Protein AF-A0A6B9VKB1-F1 (afdb_monomer_lite)

Structure (mmCIF, N/CA/C/O backbone):
data_AF-A0A6B9VKB1-F1
#
_entry.id   AF-A0A6B9VKB1-F1
#
loop_
_atom_site.group_PDB
_atom_site.id
_atom_site.type_symbol
_atom_site.label_atom_id
_atom_site.label_alt_id
_atom_site.label_comp_id
_atom_site.label_asym_id
_atom_site.label_entity_id
_atom_site.label_seq_id
_atom_site.pdbx_PDB_ins_code
_atom_site.Cartn_x
_atom_site.Cartn_y
_atom_site.Cartn_z
_atom_site.occupancy
_atom_site.B_iso_or_equiv
_atom_site.auth_seq_id
_atom_site.auth_comp_id
_atom_site.auth_asym_id
_atom_site.auth_ato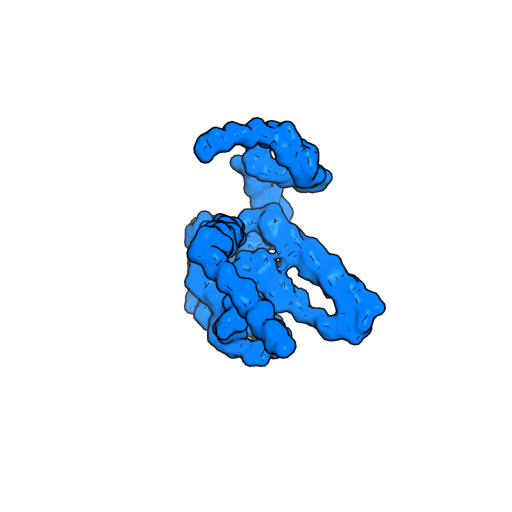m_id
_atom_site.pdbx_PDB_model_num
ATOM 1 N N . MET A 1 1 ? 44.286 -20.701 22.914 1.00 37.31 1 MET A N 1
ATOM 2 C CA . MET A 1 1 ? 43.302 -19.657 22.549 1.00 37.31 1 MET A CA 1
ATOM 3 C C . MET A 1 1 ? 41.983 -20.343 22.240 1.00 37.31 1 MET A C 1
ATOM 5 O O . MET A 1 1 ? 41.918 -21.113 21.293 1.00 37.31 1 MET A O 1
ATOM 9 N N . GLY A 1 2 ? 40.997 -20.187 23.127 1.00 35.66 2 GLY A N 1
ATOM 10 C CA . GLY A 1 2 ? 39.732 -20.921 23.087 1.00 35.66 2 GLY A CA 1
ATOM 11 C C . GLY A 1 2 ? 38.798 -20.420 21.988 1.00 35.66 2 GLY A C 1
ATOM 12 O O . GLY A 1 2 ? 38.496 -19.233 21.917 1.00 35.66 2 GLY A O 1
ATOM 13 N N . SER A 1 3 ? 38.328 -21.345 21.152 1.00 41.28 3 SER A N 1
ATOM 14 C CA . SER A 1 3 ? 37.222 -21.122 20.223 1.00 41.28 3 SER A CA 1
ATOM 15 C C . SER A 1 3 ? 35.919 -21.132 21.028 1.00 41.28 3 SER A C 1
ATOM 17 O O . SER A 1 3 ? 35.462 -22.182 21.483 1.00 41.28 3 SER A O 1
ATOM 19 N N . LEU A 1 4 ? 35.335 -19.953 21.230 1.00 45.31 4 LEU A N 1
ATOM 20 C CA . LEU A 1 4 ? 34.053 -19.768 21.904 1.00 45.31 4 LEU A CA 1
ATOM 21 C C . LEU A 1 4 ? 32.915 -19.892 20.877 1.00 45.31 4 LEU A C 1
ATOM 23 O O . LEU A 1 4 ? 32.192 -18.940 20.604 1.00 45.31 4 LEU A O 1
ATOM 27 N N . VAL A 1 5 ? 32.763 -21.073 20.273 1.00 50.62 5 VAL A N 1
ATOM 28 C CA . VAL A 1 5 ? 31.554 -21.403 19.505 1.00 50.62 5 VAL A CA 1
ATOM 29 C C . VAL A 1 5 ? 30.470 -21.720 20.530 1.00 50.62 5 VAL A C 1
ATOM 31 O O . VAL A 1 5 ? 30.390 -22.835 21.046 1.00 50.62 5 VAL A O 1
ATOM 34 N N . ARG A 1 6 ? 29.662 -20.714 20.891 1.00 55.81 6 ARG A N 1
ATOM 35 C CA . ARG A 1 6 ? 28.447 -20.929 21.687 1.00 55.81 6 ARG A CA 1
ATOM 36 C C . ARG A 1 6 ? 27.565 -21.914 20.927 1.00 55.81 6 ARG A C 1
ATOM 38 O O . ARG A 1 6 ? 27.014 -21.588 19.880 1.00 55.81 6 ARG A O 1
ATOM 45 N N . ARG A 1 7 ? 27.458 -23.129 21.461 1.00 58.66 7 ARG A N 1
ATOM 46 C CA . ARG A 1 7 ? 26.519 -24.154 21.014 1.00 58.66 7 ARG A CA 1
ATOM 47 C C . ARG A 1 7 ? 25.116 -23.604 21.267 1.00 58.66 7 ARG A C 1
ATOM 49 O O . ARG A 1 7 ? 24.657 -23.590 22.403 1.00 58.66 7 ARG A O 1
ATOM 56 N N . MET A 1 8 ? 24.500 -23.045 20.231 1.00 56.25 8 MET A N 1
ATOM 57 C CA . MET A 1 8 ? 23.145 -22.511 20.309 1.00 56.25 8 MET A CA 1
ATOM 58 C C . MET A 1 8 ? 22.206 -23.689 20.574 1.00 56.25 8 MET A C 1
ATOM 60 O O . MET A 1 8 ? 22.165 -24.636 19.787 1.00 56.25 8 MET A O 1
ATOM 64 N N . ASP A 1 9 ? 21.541 -23.677 21.727 1.00 71.06 9 ASP A N 1
ATOM 65 C CA . ASP A 1 9 ? 20.661 -24.763 22.145 1.00 71.06 9 ASP A CA 1
ATOM 66 C C . ASP A 1 9 ? 19.499 -24.894 21.144 1.00 71.06 9 ASP A C 1
ATOM 68 O O . ASP A 1 9 ? 19.001 -23.897 20.609 1.00 71.06 9 ASP A O 1
ATOM 72 N N . ARG A 1 10 ? 19.048 -26.127 20.891 1.00 67.75 10 ARG A N 1
ATOM 73 C CA . ARG A 1 10 ? 17.865 -26.419 20.067 1.00 67.75 10 ARG A CA 1
ATOM 74 C C . ARG A 1 10 ? 16.644 -25.636 20.555 1.00 67.75 10 ARG A C 1
ATOM 76 O O . ARG A 1 10 ? 15.822 -25.236 19.737 1.00 67.75 10 ARG A O 1
ATOM 83 N N . PHE A 1 11 ? 16.574 -25.350 21.855 1.00 66.25 11 PHE A N 1
ATOM 84 C CA . PHE A 1 11 ? 15.538 -24.513 22.458 1.00 66.25 11 PHE A CA 1
ATOM 85 C C . PHE A 1 11 ? 15.625 -23.039 22.021 1.00 66.25 11 PHE A C 1
ATOM 87 O O . PHE A 1 11 ? 14.614 -22.419 21.704 1.00 66.25 11 PHE A O 1
ATOM 94 N N . THR A 1 12 ? 16.835 -22.482 21.917 1.00 67.69 12 THR A N 1
ATOM 95 C CA . THR A 1 12 ? 17.066 -21.113 21.421 1.00 67.69 12 THR A CA 1
ATOM 96 C C . THR A 1 12 ? 16.736 -20.989 19.935 1.00 67.69 12 THR A C 1
ATOM 98 O O . THR A 1 12 ? 16.157 -19.991 19.515 1.00 67.69 12 THR A O 1
ATOM 101 N N . ILE A 1 13 ? 17.050 -22.016 19.138 1.00 71.81 13 ILE A N 1
ATOM 102 C CA . ILE A 1 13 ? 16.667 -22.072 17.718 1.00 71.81 13 ILE A CA 1
ATOM 103 C C . ILE A 1 13 ? 15.139 -22.130 17.583 1.00 71.81 13 ILE A C 1
ATOM 105 O O . ILE A 1 13 ? 14.572 -21.418 16.760 1.00 71.81 13 ILE A O 1
ATOM 109 N N . PHE A 1 14 ? 14.463 -22.925 18.415 1.00 69.19 14 PHE A N 1
ATOM 110 C CA . PHE A 1 14 ? 13.004 -23.038 18.405 1.00 69.19 14 PHE A CA 1
ATOM 111 C C . PHE A 1 14 ? 12.306 -21.723 18.794 1.00 69.19 14 PHE A C 1
ATOM 113 O O . PHE A 1 14 ? 11.372 -21.306 18.116 1.00 69.19 14 PHE A O 1
ATOM 120 N N . LEU A 1 15 ? 12.808 -21.012 19.810 1.00 67.75 15 LEU A N 1
ATOM 121 C CA . LEU A 1 15 ? 12.297 -19.691 20.205 1.00 67.75 15 LEU A CA 1
ATOM 122 C C . LEU A 1 15 ? 12.528 -18.617 19.129 1.00 67.75 15 LEU A C 1
ATOM 124 O O . LEU A 1 15 ? 11.649 -17.790 18.896 1.00 67.75 15 LEU A O 1
ATOM 128 N N . LEU A 1 16 ?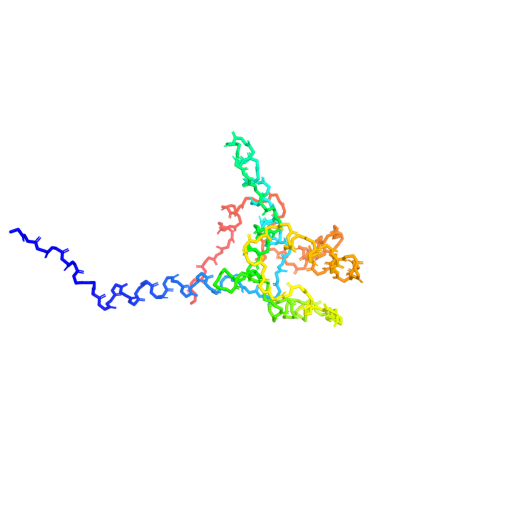 13.668 -18.649 18.429 1.00 62.78 16 LEU A N 1
ATOM 129 C CA . LEU A 1 16 ? 13.922 -17.770 17.280 1.00 62.78 16 LEU A CA 1
ATOM 130 C C . LEU A 1 16 ? 12.958 -18.056 16.118 1.00 62.78 16 LEU A C 1
ATOM 132 O O . LEU A 1 16 ? 12.474 -17.123 15.482 1.00 62.78 16 LEU A O 1
ATOM 136 N N . LEU A 1 17 ? 12.647 -19.328 15.853 1.00 57.12 17 LEU A N 1
ATOM 137 C CA . LEU A 1 17 ? 11.687 -19.713 14.815 1.00 57.12 17 LEU A CA 1
ATOM 138 C C . LEU A 1 17 ? 10.250 -19.303 15.171 1.00 57.12 17 LEU A C 1
ATOM 140 O O . LEU A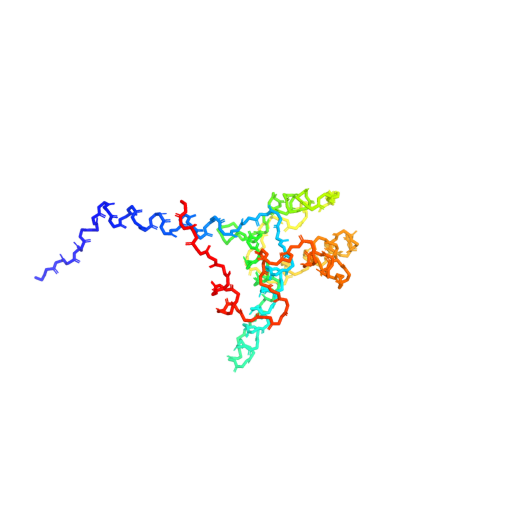 1 17 ? 9.533 -18.815 14.298 1.00 57.12 17 LEU A O 1
ATOM 144 N N . LEU A 1 18 ? 9.844 -19.431 16.439 1.00 56.31 18 LEU A N 1
ATOM 145 C CA . LEU A 1 18 ? 8.530 -18.978 16.906 1.00 56.31 18 LEU A CA 1
ATOM 146 C C . LEU A 1 18 ? 8.397 -17.451 16.838 1.00 56.31 18 LEU A C 1
ATOM 148 O O . LEU A 1 18 ? 7.432 -16.958 16.255 1.00 56.31 18 LEU A O 1
ATOM 152 N N . GLY A 1 19 ? 9.404 -16.703 17.301 1.00 53.31 19 GLY A N 1
ATOM 153 C CA . GLY A 1 19 ? 9.409 -15.239 17.212 1.00 53.31 19 GLY A CA 1
ATOM 154 C C . GLY A 1 19 ? 9.350 -14.714 15.771 1.00 53.31 19 GLY A C 1
ATOM 155 O O . GLY A 1 19 ? 8.686 -13.718 15.503 1.00 53.31 19 GLY A O 1
ATOM 156 N N . LEU A 1 20 ? 9.975 -15.404 14.808 1.00 48.78 20 LEU A N 1
ATOM 157 C CA . LEU A 1 20 ? 9.891 -15.046 13.384 1.00 48.78 20 LEU A CA 1
ATOM 158 C C . LEU A 1 20 ? 8.546 -15.430 12.738 1.00 48.78 20 LEU A C 1
ATOM 160 O O . LEU A 1 20 ? 8.118 -14.775 11.784 1.00 48.78 20 LEU A O 1
ATOM 164 N N . SER A 1 21 ? 7.861 -16.458 13.248 1.00 43.44 21 SER A N 1
ATOM 165 C CA . SER A 1 21 ? 6.560 -16.897 12.721 1.00 43.44 21 SER A CA 1
ATOM 166 C C . SER A 1 21 ? 5.415 -15.920 13.031 1.00 43.44 21 SER A C 1
ATOM 168 O O . SER A 1 21 ? 4.497 -15.755 12.221 1.00 43.44 21 SER A O 1
ATOM 170 N N . GLU A 1 22 ? 5.499 -15.187 14.144 1.00 42.75 22 GLU A N 1
ATOM 171 C CA . GLU A 1 22 ? 4.508 -14.171 14.518 1.00 42.75 22 GLU A CA 1
ATOM 172 C C . GLU A 1 22 ? 4.614 -12.902 13.656 1.00 42.75 22 GLU A C 1
ATOM 174 O O . GLU A 1 22 ? 3.591 -12.366 13.221 1.00 42.75 22 GLU A O 1
ATOM 179 N N . PHE A 1 23 ? 5.827 -12.469 13.284 1.00 41.97 23 PHE A N 1
ATOM 180 C CA . PHE A 1 23 ? 6.001 -11.349 12.347 1.00 41.97 23 PHE A CA 1
ATOM 181 C C . PHE A 1 23 ? 5.420 -11.658 10.962 1.00 41.97 23 PHE A C 1
ATOM 183 O O . PHE A 1 23 ? 4.740 -10.809 10.381 1.00 41.97 23 PHE A O 1
ATOM 190 N N . ALA A 1 24 ? 5.603 -12.881 10.452 1.00 43.88 24 ALA A N 1
ATOM 191 C CA . ALA A 1 24 ? 4.983 -13.317 9.198 1.00 43.88 24 ALA A CA 1
ATOM 192 C C . ALA A 1 24 ? 3.441 -13.350 9.277 1.00 43.88 24 ALA A C 1
ATOM 194 O O . ALA A 1 24 ? 2.762 -13.083 8.285 1.00 43.88 24 ALA A O 1
ATOM 195 N N . SER A 1 25 ? 2.885 -13.594 10.467 1.00 44.25 25 SER A N 1
ATOM 196 C CA . SER A 1 25 ? 1.438 -13.642 10.724 1.00 44.25 25 SER A CA 1
ATOM 197 C C . SER A 1 25 ? 0.767 -12.258 10.793 1.00 44.25 25 SER A C 1
ATOM 199 O O . SER A 1 25 ? -0.462 -12.169 10.734 1.00 44.25 25 SER A O 1
ATOM 201 N N . SER A 1 26 ? 1.552 -11.173 10.876 1.00 54.69 26 SER A N 1
ATOM 202 C CA . SER A 1 26 ? 1.068 -9.779 10.904 1.00 54.69 26 SER A CA 1
ATOM 203 C C . SER A 1 26 ? 0.727 -9.209 9.513 1.00 54.69 26 SER A C 1
ATOM 205 O O . SER A 1 26 ? -0.074 -8.276 9.372 1.00 54.69 26 SER A O 1
ATOM 207 N N . LEU A 1 27 ? 1.283 -9.802 8.451 1.00 67.25 27 LEU A N 1
ATOM 208 C CA . LEU A 1 27 ? 1.040 -9.415 7.060 1.00 67.25 27 LEU A CA 1
ATOM 209 C C . LEU A 1 27 ? -0.135 -10.208 6.477 1.00 67.25 27 LEU A C 1
ATOM 211 O O . LEU A 1 27 ? 0.014 -11.008 5.555 1.00 67.25 27 LEU A O 1
ATOM 215 N N . LYS A 1 28 ? -1.330 -9.985 7.035 1.00 84.31 28 LYS A N 1
ATOM 216 C CA . LYS A 1 28 ? -2.582 -10.495 6.460 1.00 84.31 28 LYS A CA 1
ATOM 217 C C . LYS A 1 28 ? -3.037 -9.600 5.307 1.00 84.31 28 LYS A C 1
ATOM 219 O O . LYS A 1 28 ? -2.862 -8.380 5.363 1.00 84.31 28 LYS A O 1
ATOM 224 N N . PHE A 1 29 ? -3.621 -10.226 4.286 1.00 90.19 29 PHE A N 1
ATOM 225 C CA . PHE A 1 29 ? -4.299 -9.557 3.177 1.00 90.19 29 PHE A CA 1
ATOM 226 C C . PHE A 1 29 ? -5.812 -9.816 3.273 1.00 90.19 29 PHE A C 1
ATOM 228 O O . PHE A 1 29 ? -6.199 -10.935 3.619 1.00 90.19 29 PHE A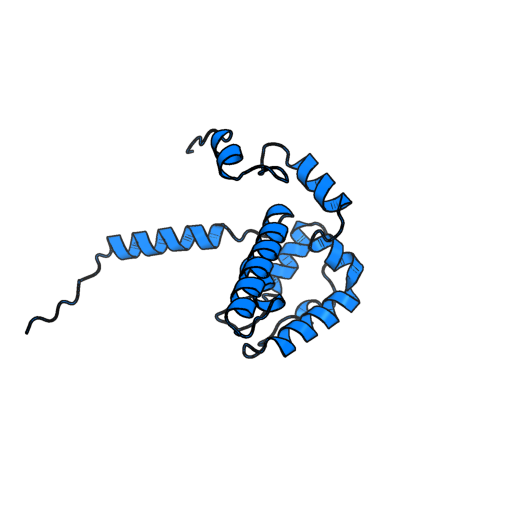 O 1
ATOM 235 N N . PRO A 1 30 ? -6.663 -8.824 2.961 1.00 94.56 30 PRO A N 1
ATOM 236 C CA . PRO A 1 30 ? -6.304 -7.503 2.448 1.00 94.56 30 PRO A CA 1
ATOM 237 C C . PRO A 1 30 ? -5.696 -6.584 3.520 1.00 94.56 30 PRO A C 1
ATOM 239 O O . PRO A 1 30 ? -5.938 -6.758 4.712 1.00 94.56 30 PRO A O 1
ATOM 242 N N . ARG A 1 31 ? -4.896 -5.607 3.083 1.00 94.50 31 ARG A N 1
ATOM 243 C CA . ARG A 1 31 ? -4.430 -4.511 3.940 1.00 94.50 31 ARG A CA 1
ATOM 244 C C . ARG A 1 31 ? -5.585 -3.557 4.204 1.00 94.50 31 ARG A C 1
ATOM 246 O O . ARG A 1 31 ? -6.316 -3.193 3.283 1.00 94.50 31 ARG A O 1
ATOM 253 N N . ASN A 1 32 ? -5.752 -3.165 5.454 1.00 93.50 32 ASN A N 1
ATOM 254 C CA . ASN A 1 32 ? -6.777 -2.207 5.839 1.00 93.50 32 ASN A CA 1
ATOM 255 C C . ASN A 1 32 ? -6.257 -0.750 5.748 1.00 93.50 32 ASN A C 1
ATOM 257 O O . ASN A 1 32 ? -5.054 -0.552 5.545 1.00 93.50 32 ASN A O 1
ATOM 261 N N . PRO A 1 33 ? -7.128 0.270 5.866 1.00 93.62 33 PRO A N 1
ATOM 262 C CA . PRO A 1 33 ? -6.729 1.676 5.807 1.00 93.62 33 PRO A CA 1
ATOM 263 C C . PRO A 1 33 ? -5.667 2.046 6.839 1.00 93.62 33 PRO A C 1
ATOM 265 O O . PRO A 1 33 ? -4.700 2.700 6.476 1.00 93.62 33 PRO A O 1
ATOM 268 N N . ASP A 1 34 ? -5.794 1.578 8.086 1.00 90.75 34 ASP A N 1
ATOM 269 C CA . ASP A 1 34 ? -4.831 1.864 9.160 1.00 90.75 34 ASP A CA 1
ATOM 270 C C . ASP A 1 34 ? -3.420 1.371 8.802 1.00 90.75 34 ASP A C 1
ATOM 272 O O . ASP A 1 34 ? -2.437 2.098 8.912 1.00 90.75 34 ASP A O 1
ATOM 276 N N . GLN A 1 35 ? -3.322 0.158 8.261 1.00 92.88 35 GLN A N 1
ATOM 277 C CA . GLN A 1 35 ? -2.067 -0.434 7.801 1.00 92.88 35 GLN A CA 1
ATOM 278 C C . GLN A 1 35 ? -1.481 0.284 6.583 1.00 92.88 35 GLN A C 1
ATOM 280 O O . GLN A 1 35 ? -0.258 0.372 6.449 1.00 92.88 35 GLN A O 1
ATOM 285 N N . ILE A 1 36 ? -2.336 0.750 5.670 1.00 94.88 36 ILE A N 1
ATOM 286 C CA . ILE A 1 36 ? -1.911 1.498 4.484 1.00 94.88 36 ILE A CA 1
ATOM 287 C C . ILE A 1 36 ? -1.399 2.880 4.871 1.00 94.88 36 ILE A C 1
ATOM 289 O O . ILE A 1 36 ? -0.347 3.302 4.387 1.00 94.88 36 ILE A O 1
ATOM 293 N N . GLU A 1 37 ? -2.105 3.543 5.774 1.00 92.56 37 GLU A N 1
ATOM 294 C CA . GLU A 1 37 ? -1.744 4.845 6.310 1.00 92.56 37 GLU A CA 1
ATOM 295 C C . GLU A 1 37 ? -0.460 4.766 7.138 1.00 92.56 37 GLU A C 1
ATOM 297 O O . GLU A 1 37 ? 0.446 5.579 6.957 1.00 92.56 37 GLU A O 1
ATOM 302 N N . TRP A 1 38 ? -0.312 3.729 7.967 1.00 92.50 38 TRP A N 1
ATOM 303 C CA . TRP A 1 38 ? 0.934 3.445 8.675 1.00 92.50 38 TRP A CA 1
ATOM 304 C C . TRP A 1 38 ? 2.113 3.311 7.705 1.00 92.50 38 TRP A C 1
ATOM 306 O O . TRP A 1 38 ? 3.098 4.031 7.846 1.00 92.50 38 TRP A O 1
ATOM 316 N N . ALA A 1 39 ? 1.997 2.467 6.673 1.00 96.06 39 ALA A N 1
ATOM 317 C CA . ALA A 1 39 ? 3.071 2.278 5.696 1.00 96.06 39 ALA A CA 1
ATOM 318 C C . ALA A 1 39 ? 3.419 3.586 4.963 1.00 96.06 39 ALA A C 1
ATOM 320 O O . ALA A 1 39 ? 4.593 3.891 4.754 1.00 96.06 39 ALA A O 1
ATOM 321 N N . ARG A 1 40 ? 2.407 4.384 4.598 1.00 95.69 40 ARG A N 1
ATOM 322 C CA . ARG A 1 40 ? 2.587 5.691 3.951 1.00 95.69 40 ARG A CA 1
ATOM 323 C C . ARG A 1 40 ? 3.351 6.659 4.859 1.00 95.69 40 ARG A C 1
ATOM 325 O O . ARG A 1 40 ? 4.356 7.224 4.430 1.00 95.69 40 ARG A O 1
ATOM 332 N N . ASN A 1 41 ? 2.913 6.805 6.108 1.00 94.81 41 ASN A N 1
ATOM 333 C CA . ASN A 1 41 ? 3.508 7.720 7.082 1.00 94.81 41 ASN A CA 1
ATOM 334 C C . ASN A 1 41 ? 4.930 7.312 7.468 1.00 94.81 41 ASN A C 1
ATOM 336 O O . ASN A 1 41 ? 5.820 8.162 7.512 1.00 94.81 41 ASN A O 1
ATOM 340 N N . THR A 1 42 ? 5.185 6.016 7.655 1.00 96.12 42 THR A N 1
ATOM 341 C CA . THR A 1 42 ? 6.541 5.505 7.883 1.00 96.12 42 THR A CA 1
ATOM 342 C C . THR A 1 42 ? 7.458 5.824 6.703 1.00 96.12 42 THR A C 1
ATOM 344 O O . THR A 1 42 ? 8.565 6.316 6.911 1.00 96.12 42 THR A O 1
ATOM 347 N N . CYS A 1 43 ? 7.003 5.643 5.460 1.00 97.44 43 CYS A N 1
ATOM 348 C CA . CYS A 1 43 ? 7.820 5.979 4.293 1.00 97.44 43 CYS A CA 1
ATOM 349 C C . CYS A 1 43 ? 8.060 7.479 4.115 1.00 97.44 43 CYS A C 1
ATOM 351 O O . CYS A 1 43 ? 9.123 7.857 3.626 1.00 97.44 43 CYS A O 1
ATOM 353 N N . HIS A 1 44 ? 7.118 8.341 4.503 1.00 97.44 44 HIS A N 1
ATOM 354 C CA . HIS A 1 44 ? 7.360 9.785 4.541 1.00 97.44 44 HIS A CA 1
ATOM 355 C C . HIS A 1 44 ? 8.426 10.143 5.577 1.00 97.44 44 HIS A C 1
ATOM 357 O O . HIS A 1 44 ? 9.385 10.830 5.245 1.00 97.44 44 HIS A O 1
ATOM 363 N N . TYR A 1 45 ? 8.324 9.594 6.787 1.00 96.75 45 TYR A N 1
ATOM 364 C CA . TYR A 1 45 ? 9.334 9.794 7.823 1.00 96.75 45 TYR A CA 1
ATOM 365 C C . TYR A 1 45 ? 10.733 9.336 7.376 1.00 96.75 45 TYR A C 1
ATOM 367 O O . TYR A 1 45 ? 11.719 10.054 7.551 1.00 96.75 45 TYR A O 1
ATOM 375 N N . GLU A 1 46 ? 10.840 8.155 6.763 1.00 96.94 46 GLU A N 1
ATOM 376 C CA . GLU A 1 46 ? 12.122 7.654 6.260 1.00 96.94 46 GLU A CA 1
ATOM 377 C C . GLU A 1 46 ? 12.672 8.473 5.096 1.00 96.94 46 GLU A C 1
ATOM 379 O O . GLU A 1 46 ? 13.888 8.658 5.004 1.00 96.94 46 GLU A O 1
ATOM 384 N N . LYS A 1 47 ? 11.793 8.990 4.230 1.00 97.25 47 LYS A N 1
ATOM 385 C CA . LYS A 1 47 ? 12.171 9.922 3.170 1.00 97.25 47 LYS A CA 1
ATOM 386 C C . LYS A 1 47 ? 12.811 11.173 3.765 1.00 97.25 47 LYS A C 1
ATOM 388 O O . LYS A 1 47 ? 13.925 11.511 3.375 1.00 97.25 47 LYS A O 1
ATOM 393 N N . ASP A 1 48 ? 12.152 11.809 4.729 1.00 97.12 48 ASP A N 1
ATOM 394 C CA . ASP A 1 48 ? 12.645 13.032 5.368 1.00 97.12 48 ASP A CA 1
ATOM 395 C C . ASP A 1 48 ? 13.992 12.783 6.066 1.00 97.12 48 ASP A C 1
ATOM 397 O O . ASP A 1 48 ? 14.922 13.592 5.988 1.00 97.12 48 ASP A O 1
ATOM 401 N N . LEU A 1 49 ? 14.143 11.617 6.708 1.00 96.69 49 LEU A N 1
ATOM 402 C CA . LEU A 1 49 ? 15.406 11.203 7.310 1.00 96.69 49 LEU A CA 1
ATOM 403 C C . LEU A 1 49 ? 16.500 10.984 6.255 1.00 96.69 49 LEU A C 1
ATOM 405 O O . LEU A 1 49 ? 17.648 11.373 6.476 1.00 96.69 49 LEU A O 1
ATOM 409 N N . ALA A 1 50 ? 16.182 10.362 5.122 1.00 95.69 50 ALA A N 1
ATOM 410 C CA . ALA A 1 50 ? 17.132 10.155 4.036 1.00 95.69 50 ALA A CA 1
ATOM 411 C C . ALA A 1 50 ? 17.570 11.487 3.409 1.00 95.69 50 ALA A C 1
ATOM 413 O O . ALA A 1 50 ? 18.771 11.706 3.255 1.00 95.69 50 ALA A O 1
ATOM 414 N N . GLU A 1 51 ? 16.629 12.397 3.146 1.00 96.31 51 GLU A N 1
ATOM 415 C CA . GLU A 1 51 ? 16.891 13.742 2.620 1.00 96.31 51 GLU A CA 1
ATOM 416 C C . GLU A 1 51 ? 17.785 14.546 3.566 1.00 96.31 51 GLU A C 1
ATOM 418 O O . GLU A 1 51 ? 18.818 15.066 3.144 1.00 96.31 51 GLU A O 1
ATOM 423 N N . LYS A 1 52 ? 17.482 14.548 4.871 1.00 96.62 52 LYS A N 1
ATOM 424 C CA . LYS A 1 52 ? 18.321 15.190 5.897 1.00 96.62 52 LYS A CA 1
ATOM 425 C C . LYS A 1 52 ? 19.761 14.666 5.905 1.00 96.62 52 LYS A C 1
ATOM 427 O O . LYS A 1 52 ? 20.683 15.395 6.263 1.00 96.62 52 LYS A O 1
ATOM 432 N N . ASN A 1 53 ? 19.955 13.404 5.530 1.00 96.44 53 ASN A N 1
ATOM 433 C CA . ASN A 1 53 ? 21.259 12.748 5.485 1.00 96.44 53 ASN A CA 1
ATOM 434 C C . ASN A 1 53 ? 21.875 12.699 4.073 1.00 96.44 53 ASN A C 1
ATOM 436 O O . ASN A 1 53 ? 22.867 11.994 3.888 1.00 96.44 53 ASN A O 1
ATOM 440 N N . ASN A 1 54 ? 21.310 13.406 3.083 1.00 96.25 54 ASN A N 1
ATOM 441 C CA . ASN A 1 54 ? 21.736 13.373 1.676 1.00 96.25 54 ASN A CA 1
ATOM 442 C C . ASN A 1 54 ? 21.838 11.948 1.095 1.00 96.25 54 ASN A C 1
ATOM 444 O O . ASN A 1 54 ? 22.753 11.630 0.332 1.00 96.25 54 ASN A O 1
ATOM 448 N N . LYS A 1 55 ? 20.911 11.063 1.476 1.00 94.62 55 LYS A N 1
ATOM 449 C CA . LYS A 1 55 ? 20.834 9.684 0.982 1.00 94.62 55 LYS A CA 1
ATOM 450 C C . LYS A 1 55 ? 19.722 9.544 -0.060 1.00 94.62 55 LYS A C 1
ATOM 452 O O . LYS A 1 55 ? 18.658 10.136 0.109 1.00 94.62 55 LYS A O 1
ATOM 457 N N . PRO A 1 56 ? 19.920 8.729 -1.112 1.00 91.75 56 PRO A N 1
ATOM 458 C CA . PRO A 1 56 ? 18.842 8.408 -2.038 1.00 91.75 56 PRO A CA 1
ATOM 459 C C . PRO A 1 56 ? 17.736 7.629 -1.314 1.00 91.75 56 PRO A C 1
ATOM 461 O O . PRO A 1 56 ? 18.020 6.760 -0.488 1.00 91.75 56 PRO A O 1
ATOM 464 N N . PHE A 1 57 ? 16.478 7.908 -1.660 1.00 92.38 57 PHE A N 1
ATOM 465 C CA . PHE A 1 57 ? 15.314 7.236 -1.088 1.00 92.38 57 PHE A CA 1
ATOM 466 C C . PHE A 1 57 ? 14.336 6.789 -2.172 1.00 92.38 57 PHE A C 1
ATOM 468 O O . PHE A 1 57 ? 14.122 7.488 -3.162 1.00 92.38 57 PHE A O 1
ATOM 475 N N . CYS A 1 58 ? 13.724 5.623 -1.968 1.00 93.00 58 CYS A N 1
ATOM 476 C CA . CYS A 1 58 ? 12.744 5.057 -2.882 1.00 93.00 58 CYS A CA 1
ATOM 477 C C . CYS A 1 58 ? 11.398 4.867 -2.186 1.00 93.00 58 CYS A C 1
ATOM 479 O O . CYS A 1 58 ? 11.171 3.847 -1.533 1.00 93.00 58 CYS A O 1
ATOM 481 N N . PHE A 1 59 ? 10.493 5.832 -2.363 1.00 94.50 59 PHE A N 1
ATOM 482 C CA . PHE A 1 59 ? 9.193 5.797 -1.696 1.00 94.50 59 PHE A CA 1
ATOM 483 C C . PHE A 1 59 ? 8.356 4.586 -2.111 1.00 94.50 59 PHE A C 1
ATOM 485 O O . PHE A 1 59 ? 7.849 3.885 -1.244 1.00 94.50 59 PHE A O 1
ATOM 492 N N . ASP A 1 60 ? 8.250 4.287 -3.411 1.00 93.25 60 ASP A N 1
ATOM 493 C CA . ASP A 1 60 ? 7.484 3.122 -3.868 1.00 93.25 60 ASP A CA 1
ATOM 494 C C . ASP A 1 60 ? 8.054 1.824 -3.281 1.00 93.25 60 ASP A C 1
ATOM 496 O O . ASP A 1 60 ? 7.304 1.012 -2.750 1.00 93.25 60 ASP A O 1
ATOM 500 N N . HIS A 1 61 ? 9.377 1.633 -3.309 1.00 93.19 61 HIS A N 1
ATOM 501 C CA . HIS A 1 61 ? 9.985 0.442 -2.713 1.00 93.19 61 HIS A CA 1
ATOM 502 C C . HIS A 1 61 ? 9.663 0.325 -1.220 1.00 93.19 61 HIS A C 1
ATOM 504 O O . HIS A 1 61 ? 9.222 -0.735 -0.788 1.00 93.19 61 HIS A O 1
ATOM 510 N N . CYS A 1 62 ? 9.827 1.410 -0.456 1.00 95.50 62 CYS A N 1
ATOM 511 C CA . CYS A 1 62 ? 9.462 1.458 0.958 1.00 95.50 62 CYS A CA 1
ATOM 512 C C . CYS A 1 62 ? 7.987 1.085 1.172 1.00 95.50 62 CYS A C 1
ATOM 514 O O . CYS A 1 62 ? 7.669 0.201 1.965 1.00 95.50 62 CYS A O 1
ATOM 516 N N . PHE A 1 63 ? 7.085 1.700 0.409 1.00 95.94 63 PHE A N 1
ATOM 517 C CA . PHE A 1 63 ? 5.649 1.522 0.572 1.00 95.94 63 PHE A CA 1
ATOM 518 C C . PHE A 1 63 ? 5.221 0.081 0.274 1.00 95.94 63 PHE A C 1
ATOM 520 O O . PHE A 1 63 ? 4.538 -0.553 1.076 1.00 95.94 63 PHE A O 1
ATOM 527 N N . TRP A 1 64 ? 5.674 -0.486 -0.847 1.00 94.62 64 TRP A N 1
ATOM 528 C CA . TRP A 1 64 ? 5.359 -1.870 -1.209 1.00 94.62 64 TRP A CA 1
ATOM 529 C C . TRP A 1 64 ? 6.015 -2.890 -0.271 1.00 94.62 64 TRP A C 1
ATOM 531 O O . TRP A 1 64 ? 5.435 -3.955 -0.041 1.00 94.62 64 TRP A O 1
ATOM 541 N N . LEU A 1 65 ? 7.184 -2.569 0.291 1.00 93.88 65 LEU A N 1
ATOM 542 C CA . LEU A 1 65 ? 7.840 -3.373 1.320 1.00 93.88 65 LEU A CA 1
ATOM 543 C C . LEU A 1 65 ? 7.034 -3.383 2.621 1.00 93.88 65 LEU A C 1
ATOM 545 O O . LEU A 1 65 ? 6.710 -4.461 3.112 1.00 93.88 65 LEU A O 1
ATOM 549 N N . TYR A 1 66 ? 6.646 -2.218 3.144 1.00 95.19 66 TYR A N 1
ATOM 550 C CA . TYR A 1 66 ? 5.904 -2.130 4.407 1.00 95.19 66 TYR A CA 1
ATOM 551 C C . TYR A 1 66 ? 4.467 -2.632 4.329 1.00 95.19 66 TYR A C 1
ATOM 553 O O . TYR A 1 66 ? 3.924 -3.118 5.320 1.00 95.19 66 TYR A O 1
ATOM 561 N N . LEU A 1 67 ? 3.867 -2.625 3.142 1.00 95.06 67 LEU A N 1
ATOM 562 C CA . LEU A 1 67 ? 2.606 -3.324 2.911 1.00 95.06 67 LEU A CA 1
ATOM 563 C C . LEU A 1 67 ? 2.757 -4.848 2.782 1.00 95.06 67 LEU A C 1
ATOM 565 O O . LEU A 1 67 ? 1.753 -5.557 2.731 1.00 95.06 67 LEU A O 1
ATOM 569 N N . GLY A 1 68 ? 3.988 -5.363 2.711 1.00 94.06 68 GLY A N 1
ATOM 570 C CA . GLY A 1 68 ? 4.284 -6.791 2.597 1.00 94.06 68 GLY A CA 1
ATOM 571 C C . GLY A 1 68 ? 4.086 -7.377 1.200 1.00 94.06 68 GLY A C 1
ATOM 572 O O . GLY A 1 68 ? 4.116 -8.600 1.041 1.00 94.06 68 GLY A O 1
ATOM 573 N N . PHE A 1 69 ? 3.866 -6.534 0.191 1.00 94.19 69 PHE A N 1
ATOM 574 C CA . PHE A 1 69 ? 3.699 -6.943 -1.202 1.00 94.19 69 PHE A CA 1
ATOM 575 C C . PHE A 1 69 ? 5.035 -7.117 -1.922 1.00 94.19 69 PHE A C 1
ATOM 577 O O . PHE A 1 69 ? 5.103 -7.894 -2.866 1.00 94.19 69 PHE A O 1
ATOM 584 N N . TYR A 1 70 ? 6.083 -6.393 -1.531 1.00 92.94 70 TYR A N 1
ATOM 585 C CA . TYR A 1 70 ? 7.414 -6.573 -2.101 1.00 92.94 70 TYR A CA 1
ATOM 586 C C . TYR A 1 70 ? 8.129 -7.749 -1.435 1.00 92.94 70 TYR A C 1
ATOM 588 O O . TYR A 1 70 ? 8.169 -7.831 -0.212 1.00 92.94 70 TYR A O 1
ATOM 596 N N . GLU A 1 71 ? 8.712 -8.639 -2.237 1.00 90.56 71 GLU A N 1
ATOM 597 C CA . GLU A 1 71 ? 9.485 -9.792 -1.777 1.00 90.56 71 GLU A CA 1
ATOM 598 C C . GLU A 1 71 ? 10.987 -9.502 -1.923 1.00 90.56 71 GLU A C 1
ATOM 600 O O . GLU A 1 71 ? 11.511 -9.583 -3.041 1.00 90.56 71 GLU A O 1
ATOM 605 N N . PRO A 1 72 ? 11.720 -9.196 -0.834 1.00 87.94 72 PRO A N 1
ATOM 606 C CA . PRO A 1 72 ? 13.133 -8.820 -0.921 1.00 87.94 72 PRO A CA 1
ATOM 607 C C . PRO A 1 72 ? 14.013 -9.920 -1.516 1.00 87.94 72 PRO A C 1
ATOM 609 O O . PRO A 1 72 ? 14.928 -9.626 -2.279 1.00 87.94 72 PRO A O 1
ATOM 612 N N . LEU A 1 73 ? 13.698 -11.188 -1.220 1.00 85.62 73 LEU A N 1
ATOM 613 C CA . LEU A 1 73 ? 14.436 -12.348 -1.733 1.00 85.62 73 LEU A CA 1
ATOM 614 C C . LEU A 1 73 ? 14.342 -12.475 -3.258 1.00 85.62 73 LEU A C 1
ATOM 616 O O . LEU A 1 73 ? 15.293 -12.908 -3.908 1.00 85.62 73 LEU A O 1
ATOM 620 N N . TYR A 1 74 ? 13.204 -12.089 -3.834 1.00 86.19 74 TYR A N 1
ATOM 621 C CA . TYR A 1 74 ? 12.972 -12.174 -5.273 1.00 86.19 74 TYR A CA 1
ATOM 622 C C . TYR A 1 74 ? 13.213 -10.842 -5.988 1.00 86.19 74 TYR A C 1
ATOM 624 O O . TYR A 1 74 ? 13.392 -10.837 -7.206 1.00 86.19 74 TYR A O 1
ATOM 632 N N . GLY A 1 75 ? 13.268 -9.728 -5.253 1.00 89.31 75 GLY A N 1
ATOM 633 C CA . GLY A 1 75 ? 13.420 -8.389 -5.814 1.00 89.31 75 GLY A CA 1
ATOM 634 C C . GLY A 1 75 ? 12.228 -8.004 -6.691 1.00 89.31 75 GLY A C 1
ATOM 635 O O . GLY A 1 75 ? 12.408 -7.532 -7.816 1.00 89.31 75 GLY A O 1
ATOM 636 N N . SER A 1 76 ? 11.009 -8.306 -6.239 1.00 91.56 76 SER A N 1
ATOM 637 C CA . SER A 1 76 ? 9.790 -8.141 -7.038 1.00 91.56 76 SER A CA 1
ATOM 638 C C . SER A 1 76 ? 8.545 -7.964 -6.177 1.00 91.56 76 SER A C 1
ATOM 640 O O . SER A 1 76 ? 8.481 -8.471 -5.061 1.00 91.56 76 SER A O 1
ATOM 642 N N . ILE A 1 77 ? 7.514 -7.325 -6.731 1.00 92.62 77 ILE A N 1
ATOM 643 C CA . ILE A 1 77 ? 6.171 -7.346 -6.142 1.00 92.62 77 ILE A CA 1
ATOM 644 C C . ILE A 1 77 ? 5.566 -8.748 -6.307 1.00 92.62 77 ILE A C 1
ATOM 646 O O . ILE A 1 77 ? 5.569 -9.315 -7.401 1.00 92.62 77 ILE A O 1
ATOM 650 N N . SER A 1 78 ? 5.023 -9.289 -5.220 1.00 93.56 78 SER A N 1
ATOM 651 C CA . SER A 1 78 ? 4.219 -10.505 -5.195 1.00 93.56 78 SER A CA 1
ATOM 652 C C . SER A 1 78 ? 2.848 -10.234 -5.802 1.00 93.56 78 SER A C 1
ATOM 654 O O . SER A 1 78 ? 1.961 -9.625 -5.193 1.00 93.56 78 SER A O 1
ATOM 656 N N . VAL A 1 79 ? 2.677 -10.710 -7.032 1.00 94.81 79 VAL A N 1
ATOM 657 C CA . VAL A 1 79 ? 1.408 -10.628 -7.756 1.00 94.81 79 VAL A CA 1
ATOM 658 C C . VAL A 1 79 ? 0.312 -11.404 -7.024 1.00 94.81 79 VAL A C 1
ATOM 660 O O . VAL A 1 79 ? -0.822 -10.938 -6.972 1.00 94.81 79 VAL A O 1
ATOM 663 N N . ASP A 1 80 ? 0.639 -12.537 -6.401 1.00 94.31 80 ASP A N 1
ATOM 664 C CA . ASP A 1 80 ? -0.337 -13.363 -5.683 1.00 94.31 80 ASP A CA 1
ATOM 665 C C . ASP A 1 80 ? -0.890 -12.658 -4.446 1.00 94.31 80 ASP A C 1
ATOM 667 O O . ASP A 1 80 ? -2.105 -12.642 -4.238 1.00 94.31 80 ASP A O 1
ATOM 671 N N . LYS A 1 81 ? -0.028 -11.992 -3.667 1.00 95.38 81 LYS A N 1
ATOM 672 C CA . LYS A 1 81 ? -0.471 -11.163 -2.538 1.00 95.38 81 LYS A CA 1
ATOM 673 C C . LYS A 1 81 ? -1.357 -10.017 -3.012 1.00 95.38 81 LYS A C 1
ATOM 675 O O . LYS A 1 81 ? -2.375 -9.734 -2.384 1.00 95.38 81 LYS A O 1
ATOM 680 N N . LEU A 1 82 ? -1.031 -9.391 -4.147 1.00 95.00 82 LEU A N 1
ATOM 681 C CA . LEU A 1 82 ? -1.882 -8.339 -4.694 1.00 95.00 82 LEU A CA 1
ATOM 682 C C . LEU A 1 82 ? -3.231 -8.886 -5.189 1.00 95.00 82 LEU A C 1
ATOM 684 O O . LEU A 1 82 ? -4.267 -8.301 -4.891 1.00 95.00 82 LEU A O 1
ATOM 688 N N . LYS A 1 83 ? -3.256 -10.036 -5.873 1.00 95.94 83 LYS A N 1
ATOM 689 C CA . LYS A 1 83 ? -4.501 -10.728 -6.254 1.00 95.94 83 LYS A CA 1
ATOM 690 C C . LYS A 1 83 ? -5.354 -11.040 -5.020 1.00 95.94 83 LYS A C 1
ATOM 692 O O . LYS A 1 83 ? -6.555 -10.770 -5.029 1.00 95.94 83 LYS A O 1
ATOM 697 N N . ALA A 1 84 ? -4.737 -11.548 -3.951 1.00 96.00 84 ALA A N 1
ATOM 698 C CA . ALA A 1 84 ? -5.403 -11.819 -2.679 1.00 96.00 84 ALA A CA 1
ATOM 699 C C . ALA A 1 84 ? -5.967 -10.544 -2.035 1.00 96.00 84 ALA A C 1
ATOM 701 O O . ALA A 1 84 ? -7.086 -10.565 -1.530 1.00 96.00 84 ALA A O 1
ATOM 702 N N . HIS A 1 85 ? -5.241 -9.427 -2.112 1.00 96.44 85 HIS A N 1
ATOM 703 C CA . HIS A 1 85 ? -5.697 -8.124 -1.626 1.00 96.44 85 HIS A CA 1
ATOM 704 C C . HIS A 1 85 ? -6.946 -7.629 -2.361 1.00 96.44 85 HIS A C 1
ATOM 706 O O . HIS A 1 85 ? -7.955 -7.340 -1.725 1.00 96.44 85 HIS A O 1
ATOM 712 N N . PHE A 1 86 ? -6.930 -7.615 -3.697 1.00 96.75 86 PHE A N 1
ATOM 713 C CA . PHE A 1 86 ? -8.108 -7.234 -4.488 1.00 96.75 86 PHE A CA 1
ATOM 714 C C . PHE A 1 86 ? -9.302 -8.153 -4.204 1.00 96.75 86 PHE A C 1
ATOM 716 O O . PHE A 1 86 ? -10.405 -7.669 -3.949 1.00 96.75 86 PHE A O 1
ATOM 723 N N . LYS A 1 87 ? -9.075 -9.473 -4.176 1.00 96.19 87 LYS A N 1
ATOM 724 C CA . LYS A 1 87 ? -10.119 -10.463 -3.883 1.00 96.19 87 LYS A CA 1
ATOM 725 C C . LYS A 1 87 ? -10.706 -10.286 -2.481 1.00 96.19 87 LYS A C 1
ATOM 727 O O . LYS A 1 87 ? -11.920 -10.349 -2.325 1.00 96.19 87 LYS A O 1
ATOM 732 N N . GLY A 1 88 ? -9.861 -10.051 -1.478 1.00 94.75 88 GLY A N 1
ATOM 733 C CA . GLY A 1 88 ? -10.274 -9.844 -0.089 1.00 94.75 88 GLY A CA 1
ATOM 734 C C . GLY A 1 88 ? -11.130 -8.592 0.112 1.00 94.75 88 GLY A C 1
ATOM 735 O O . GLY A 1 88 ? -11.976 -8.574 0.997 1.00 94.75 88 GLY A O 1
ATOM 736 N N . LEU A 1 89 ? -10.961 -7.580 -0.741 1.00 94.44 89 LEU A N 1
ATOM 737 C CA . LEU A 1 89 ? -11.796 -6.374 -0.773 1.00 94.44 89 LEU A CA 1
ATOM 738 C C . LEU A 1 89 ? -13.050 -6.520 -1.658 1.00 94.44 89 LEU A C 1
ATOM 740 O O . LEU A 1 89 ? -13.771 -5.544 -1.862 1.00 94.44 89 LEU A O 1
ATOM 744 N N . GLY A 1 90 ? -13.297 -7.701 -2.239 1.00 95.06 90 GLY A N 1
ATOM 745 C CA . GLY A 1 90 ? -14.402 -7.920 -3.178 1.00 95.06 90 GLY A CA 1
ATOM 746 C C . GLY A 1 90 ? -14.252 -7.154 -4.499 1.00 95.06 90 GLY A C 1
ATOM 747 O O . GLY A 1 90 ? -15.247 -6.862 -5.160 1.00 95.06 90 GLY A O 1
ATOM 748 N N . LEU A 1 91 ? -13.025 -6.792 -4.885 1.00 95.25 91 LEU A N 1
ATOM 749 C CA . LEU A 1 91 ? -12.734 -6.053 -6.112 1.00 95.25 91 LEU A CA 1
ATOM 750 C C . LEU A 1 91 ? -12.352 -6.997 -7.254 1.00 95.25 91 LEU A C 1
ATOM 752 O O . LEU A 1 91 ? -11.705 -8.027 -7.056 1.00 95.25 91 LEU A O 1
ATOM 756 N N . SER A 1 92 ? -12.697 -6.607 -8.483 1.00 95.50 92 SER A N 1
ATOM 757 C CA . SER A 1 92 ? -12.216 -7.287 -9.685 1.00 95.50 92 SER A CA 1
ATOM 758 C C . SER A 1 92 ? -10.697 -7.154 -9.798 1.00 95.50 92 SER A C 1
ATOM 760 O O . SER A 1 92 ? -10.163 -6.045 -9.719 1.00 95.50 92 SER A O 1
ATOM 762 N N . ILE A 1 93 ? -10.011 -8.269 -10.036 1.00 96.00 93 ILE A N 1
ATOM 763 C CA . ILE A 1 93 ? -8.565 -8.284 -10.268 1.00 96.00 93 ILE A CA 1
ATOM 764 C C . ILE A 1 93 ? -8.275 -7.643 -11.638 1.00 96.00 93 ILE A C 1
ATOM 766 O O . ILE A 1 93 ? -8.833 -8.097 -12.640 1.00 96.00 93 ILE A O 1
ATOM 770 N N . PRO A 1 94 ? -7.399 -6.626 -11.718 1.00 94.56 94 PRO A N 1
ATOM 771 C CA . PRO A 1 94 ? -6.958 -6.057 -12.989 1.00 94.56 94 PRO A CA 1
ATOM 772 C C . PRO A 1 94 ? -6.382 -7.101 -13.954 1.00 94.56 94 PRO A C 1
ATOM 774 O O . PRO A 1 94 ? -5.504 -7.877 -13.579 1.00 94.56 94 PRO A O 1
ATOM 777 N N . SER A 1 95 ? -6.816 -7.090 -15.217 1.00 91.88 95 SER A N 1
ATOM 778 C CA . SER A 1 95 ? -6.394 -8.078 -16.228 1.00 91.88 95 SER A CA 1
ATOM 779 C C . SER A 1 95 ? -4.893 -8.051 -16.523 1.00 91.88 95 SER A C 1
ATOM 781 O O . SER A 1 95 ? -4.316 -9.066 -16.894 1.00 91.88 95 SER A O 1
ATOM 783 N N . ASN A 1 96 ? -4.239 -6.906 -16.326 1.00 92.50 96 ASN A N 1
ATOM 784 C CA . ASN A 1 96 ? -2.803 -6.731 -16.515 1.00 92.50 96 ASN A CA 1
ATOM 785 C C . ASN A 1 96 ? -2.022 -6.736 -15.193 1.00 92.50 96 ASN A C 1
ATOM 787 O O . ASN A 1 96 ? -0.947 -6.146 -15.138 1.00 92.50 96 ASN A O 1
ATOM 791 N N . ILE A 1 97 ? -2.541 -7.339 -14.118 1.00 92.31 97 ILE A N 1
ATOM 792 C CA . ILE A 1 97 ? -1.875 -7.336 -12.805 1.00 92.31 97 ILE A CA 1
ATOM 793 C C . ILE A 1 97 ? -0.472 -7.947 -12.841 1.00 92.31 97 ILE A C 1
ATOM 795 O O . ILE A 1 97 ? 0.403 -7.480 -12.123 1.00 92.31 97 ILE A O 1
ATOM 799 N N . ASP A 1 98 ? -0.213 -8.917 -13.719 1.00 92.00 98 ASP A N 1
ATOM 800 C CA . ASP A 1 98 ? 1.086 -9.593 -13.775 1.00 92.00 98 ASP A CA 1
ATOM 801 C C . ASP A 1 98 ? 2.234 -8.655 -14.222 1.00 92.00 98 ASP A C 1
ATOM 803 O O . ASP A 1 98 ? 3.399 -8.929 -13.934 1.00 92.00 98 ASP A O 1
ATOM 807 N N . VAL A 1 99 ? 1.936 -7.498 -14.844 1.00 89.00 99 VAL A N 1
ATOM 808 C CA . VAL A 1 99 ? 2.957 -6.535 -15.323 1.00 89.00 99 VAL A CA 1
ATOM 809 C C . VAL A 1 99 ? 3.753 -5.865 -14.203 1.00 89.00 99 VAL A C 1
ATOM 811 O O . VAL A 1 99 ? 4.846 -5.352 -14.448 1.00 89.00 99 VAL A O 1
ATOM 814 N N . ILE A 1 100 ? 3.210 -5.833 -12.983 1.00 88.31 100 ILE A N 1
ATOM 815 C CA . ILE A 1 100 ? 3.904 -5.257 -11.820 1.00 88.31 100 ILE A CA 1
ATOM 816 C C . ILE A 1 100 ? 4.918 -6.233 -11.224 1.00 88.31 100 ILE A C 1
ATOM 818 O O . ILE A 1 100 ? 5.771 -5.831 -10.433 1.00 88.31 100 ILE A O 1
ATOM 822 N N . GLY A 1 101 ? 4.791 -7.515 -11.570 1.00 86.56 101 GLY A N 1
ATOM 823 C CA . GLY A 1 101 ? 5.677 -8.564 -11.114 1.00 86.56 101 GLY A CA 1
ATOM 824 C C . GLY A 1 101 ? 7.028 -8.546 -11.826 1.00 86.56 101 GLY A C 1
ATOM 825 O O . GLY A 1 101 ? 7.409 -7.624 -12.566 1.00 86.56 101 GLY A O 1
ATOM 826 N N . GLY A 1 102 ? 7.767 -9.626 -11.590 1.00 84.38 102 GLY A N 1
ATOM 827 C CA . GLY A 1 102 ? 9.095 -9.837 -12.146 1.00 84.38 102 GLY A CA 1
ATOM 828 C C . GLY A 1 102 ? 10.169 -8.993 -11.465 1.00 84.38 102 GLY A C 1
ATOM 829 O O . GLY A 1 102 ? 9.905 -7.948 -10.865 1.00 84.38 102 GLY A O 1
ATOM 830 N N . LYS A 1 103 ? 11.412 -9.466 -11.573 1.00 83.62 103 LYS A N 1
ATOM 831 C CA . LYS A 1 103 ? 12.561 -8.817 -10.943 1.00 83.62 103 LYS A CA 1
ATOM 832 C C . LYS A 1 103 ? 12.699 -7.376 -11.440 1.00 83.62 103 LYS A C 1
ATOM 834 O O . LYS A 1 103 ? 12.560 -7.103 -12.633 1.00 83.62 103 LYS A O 1
ATOM 839 N N . ASN A 1 104 ? 12.973 -6.455 -10.526 1.00 81.25 104 ASN A N 1
ATOM 840 C CA . ASN A 1 104 ? 13.323 -5.063 -10.832 1.00 81.25 104 ASN A CA 1
ATOM 841 C C . ASN A 1 104 ? 14.829 -4.788 -10.643 1.00 81.25 104 ASN A C 1
ATOM 843 O O . ASN A 1 104 ? 15.267 -3.651 -10.793 1.00 81.25 104 ASN A O 1
ATOM 847 N N . GLY A 1 105 ? 15.610 -5.813 -10.274 1.00 68.06 105 GLY A N 1
ATOM 848 C CA . GLY A 1 105 ? 17.048 -5.702 -10.020 1.00 68.06 105 GLY A CA 1
ATOM 849 C C . GLY A 1 105 ? 17.406 -4.764 -8.862 1.00 68.06 105 GLY A C 1
ATOM 850 O O . GLY A 1 105 ? 18.520 -4.258 -8.830 1.00 68.06 105 GLY A O 1
ATOM 851 N N . GLY A 1 106 ? 16.463 -4.472 -7.958 1.00 71.81 106 GLY A N 1
ATOM 852 C CA . GLY A 1 106 ? 16.630 -3.468 -6.904 1.00 71.81 106 GLY A CA 1
ATOM 853 C C . GLY A 1 106 ? 16.590 -2.018 -7.404 1.00 71.81 106 GLY A C 1
ATOM 854 O O . GLY A 1 106 ? 16.848 -1.099 -6.631 1.00 71.81 106 GLY A O 1
ATOM 855 N N . ASN A 1 107 ? 16.264 -1.778 -8.679 1.00 86.12 107 ASN A N 1
ATOM 856 C CA . ASN A 1 107 ? 16.226 -0.435 -9.243 1.00 86.12 107 ASN A CA 1
ATOM 857 C C . ASN A 1 107 ? 14.887 0.252 -8.930 1.00 86.12 107 ASN A C 1
ATOM 859 O O . ASN A 1 107 ? 13.832 -0.128 -9.451 1.00 86.12 107 ASN A O 1
ATOM 863 N N . CYS A 1 108 ? 14.957 1.301 -8.108 1.00 88.62 108 CYS A N 1
ATOM 864 C CA . CYS A 1 108 ? 13.803 2.104 -7.714 1.00 88.62 108 CYS A CA 1
ATOM 865 C C . CYS A 1 108 ? 13.041 2.688 -8.908 1.00 88.62 108 CYS A C 1
ATOM 867 O O . CYS A 1 108 ? 11.820 2.609 -8.955 1.00 88.62 108 CYS A O 1
ATOM 869 N N . HIS A 1 109 ? 13.754 3.233 -9.895 1.00 89.75 109 HIS A N 1
ATOM 870 C CA . HIS A 1 109 ? 13.136 3.877 -11.050 1.00 89.75 109 HIS A CA 1
ATOM 871 C C . HIS A 1 109 ? 12.323 2.874 -11.879 1.00 89.75 109 HIS A C 1
ATOM 873 O O . HIS A 1 109 ? 11.162 3.128 -12.193 1.00 89.75 109 HIS A O 1
ATOM 879 N N . ILE A 1 110 ? 12.886 1.688 -12.141 1.00 90.75 110 ILE A N 1
ATOM 880 C CA . ILE A 1 110 ? 12.185 0.609 -12.857 1.00 90.75 110 ILE A CA 1
ATOM 881 C C . ILE A 1 110 ? 10.934 0.168 -12.088 1.00 90.75 110 ILE A C 1
ATOM 883 O O . ILE A 1 110 ? 9.881 -0.058 -12.688 1.00 90.75 110 ILE A O 1
ATOM 887 N N . LEU A 1 111 ? 11.039 0.040 -10.762 1.00 90.81 111 LEU A N 1
ATOM 888 C CA . LEU A 1 111 ? 9.906 -0.309 -9.909 1.00 90.81 111 LEU A CA 1
ATOM 889 C C . LEU A 1 111 ? 8.799 0.752 -10.000 1.00 90.81 111 LEU A C 1
ATOM 891 O O . LEU A 1 111 ? 7.659 0.413 -10.321 1.00 90.81 111 LEU A O 1
ATOM 895 N N . SER A 1 112 ? 9.143 2.020 -9.773 1.00 91.19 112 SER A N 1
ATOM 896 C CA . SER A 1 112 ? 8.213 3.148 -9.819 1.00 91.19 112 SER A CA 1
ATOM 897 C C . SER A 1 112 ? 7.511 3.266 -11.167 1.00 91.19 112 SER A C 1
ATOM 899 O O . SER A 1 112 ? 6.287 3.385 -11.207 1.00 91.19 112 SER A O 1
ATOM 901 N N . GLU A 1 113 ? 8.234 3.141 -12.283 1.00 91.00 113 GLU A N 1
ATOM 902 C CA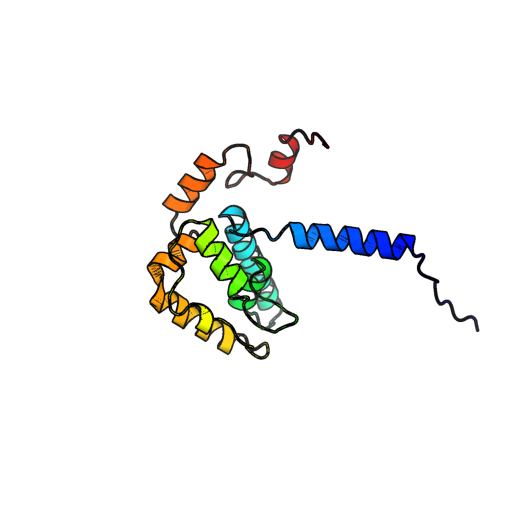 . GLU A 1 113 ? 7.613 3.181 -13.608 1.00 91.00 113 GLU A CA 1
ATOM 903 C C . GLU A 1 113 ? 6.599 2.052 -13.822 1.00 91.00 113 GLU A C 1
ATOM 905 O O . GLU A 1 113 ? 5.504 2.293 -14.339 1.00 91.00 113 GLU A O 1
ATOM 910 N N . LYS A 1 114 ? 6.946 0.812 -13.441 1.00 91.50 114 LYS A N 1
ATOM 911 C CA . LYS A 1 114 ? 6.036 -0.340 -13.559 1.00 91.50 114 LYS A CA 1
ATOM 912 C C . LYS A 1 114 ? 4.751 -0.095 -12.773 1.00 91.50 114 LYS A C 1
ATOM 914 O O . LYS A 1 114 ? 3.654 -0.278 -13.304 1.00 91.50 114 LYS A O 1
ATOM 919 N N . ILE A 1 115 ? 4.891 0.357 -11.527 1.00 91.88 115 ILE A N 1
ATOM 920 C CA . ILE A 1 115 ? 3.763 0.665 -10.647 1.00 91.88 115 ILE A CA 1
ATOM 921 C C . ILE A 1 115 ? 2.920 1.792 -11.238 1.00 91.88 115 ILE A C 1
ATOM 923 O O . ILE A 1 115 ? 1.701 1.667 -11.288 1.00 91.88 115 ILE A O 1
ATOM 927 N N . GLN A 1 116 ? 3.535 2.879 -11.705 1.00 92.12 116 GLN A N 1
ATOM 928 C CA . GLN A 1 116 ? 2.813 4.028 -12.243 1.00 92.12 116 GLN A CA 1
ATOM 929 C C . GLN A 1 116 ? 2.034 3.661 -13.512 1.00 92.12 116 GLN A C 1
ATOM 931 O O . GLN A 1 116 ? 0.847 3.975 -13.608 1.00 92.12 116 GLN A O 1
ATOM 936 N N . LYS A 1 117 ? 2.655 2.922 -14.441 1.00 92.31 117 LYS A N 1
ATOM 937 C CA . LYS A 1 117 ? 1.997 2.412 -15.657 1.00 92.31 117 LYS A CA 1
ATOM 938 C C . LYS A 1 117 ? 0.808 1.509 -15.311 1.00 92.31 117 LYS A C 1
ATOM 940 O O . LYS A 1 117 ? -0.241 1.592 -15.950 1.00 92.31 117 LYS A O 1
ATOM 945 N N . PHE A 1 118 ? 0.940 0.666 -14.287 1.00 92.88 118 PHE A N 1
ATOM 946 C CA . PHE A 1 118 ? -0.159 -0.171 -13.806 1.00 92.88 118 PHE A CA 1
ATOM 947 C C . PHE A 1 118 ? -1.276 0.639 -13.132 1.00 92.88 118 PHE A C 1
ATOM 949 O O . PHE A 1 118 ? -2.445 0.445 -13.471 1.00 92.88 118 PHE A O 1
ATOM 956 N N . LYS A 1 119 ? -0.923 1.566 -12.229 1.00 93.19 119 LYS A N 1
ATOM 957 C CA . LYS A 1 119 ? -1.851 2.475 -11.538 1.00 93.19 119 LYS A CA 1
ATOM 958 C C . LYS A 1 119 ? -2.680 3.273 -12.542 1.00 93.19 119 LYS A C 1
ATOM 960 O O . LYS A 1 119 ? -3.893 3.320 -12.412 1.00 93.19 119 LYS A O 1
ATOM 965 N N . GLN A 1 120 ? -2.056 3.849 -13.570 1.00 93.62 120 GLN A N 1
ATOM 966 C CA . GLN A 1 120 ? -2.746 4.655 -14.586 1.00 93.62 120 GLN A CA 1
ATOM 967 C C . GLN A 1 120 ? -3.795 3.853 -15.365 1.00 93.62 120 GLN A C 1
ATOM 969 O O . GLN A 1 120 ? -4.904 4.338 -15.571 1.00 93.62 120 GLN A O 1
ATOM 974 N N . LYS A 1 121 ? -3.482 2.609 -15.747 1.00 95.19 121 LYS A N 1
ATOM 975 C CA . LYS A 1 121 ? -4.425 1.733 -16.465 1.00 95.19 121 LYS A CA 1
ATOM 976 C C . LYS A 1 121 ? -5.597 1.262 -15.601 1.00 95.19 121 LYS A C 1
ATOM 978 O O . LYS A 1 121 ? -6.644 0.931 -16.140 1.00 95.19 121 LYS A O 1
ATOM 983 N N . ASN A 1 122 ? -5.422 1.235 -14.280 1.00 94.75 122 ASN A N 1
ATOM 984 C CA . ASN A 1 122 ? -6.374 0.650 -13.333 1.00 94.75 122 ASN A CA 1
ATOM 985 C C . ASN A 1 122 ? -6.787 1.630 -12.231 1.00 94.75 122 ASN A C 1
ATOM 987 O O . ASN A 1 122 ? -7.086 1.210 -11.115 1.00 94.75 122 ASN A O 1
ATOM 991 N N . LEU A 1 123 ? -6.785 2.934 -12.525 1.00 93.38 123 LEU A N 1
ATOM 992 C CA . LEU A 1 123 ? -6.802 3.996 -11.516 1.00 93.38 123 LEU A CA 1
ATOM 993 C C . LEU A 1 123 ? -7.940 3.859 -10.503 1.00 93.38 123 LEU A C 1
ATOM 995 O O . LEU A 1 123 ? -7.702 3.957 -9.305 1.00 93.38 123 LEU A O 1
ATOM 999 N N . VAL A 1 124 ? -9.162 3.604 -10.972 1.00 93.19 124 VAL A N 1
ATOM 1000 C CA . VAL A 1 124 ? -10.348 3.492 -10.108 1.00 93.19 124 VAL A CA 1
ATOM 1001 C C . VAL A 1 124 ? -10.228 2.298 -9.160 1.00 93.19 124 VAL A C 1
ATOM 1003 O O . VAL A 1 124 ? -10.386 2.443 -7.950 1.00 93.19 124 VAL A O 1
ATOM 1006 N N . ALA A 1 125 ? -9.902 1.122 -9.700 1.00 93.25 125 ALA A N 1
ATOM 1007 C CA . ALA A 1 125 ? -9.755 -0.094 -8.908 1.00 93.25 125 ALA A CA 1
ATOM 1008 C C . ALA A 1 125 ? -8.572 0.013 -7.934 1.00 93.25 125 ALA A C 1
ATOM 1010 O O . ALA A 1 125 ? -8.676 -0.427 -6.794 1.00 93.25 125 ALA A O 1
ATOM 1011 N N . PHE A 1 126 ? -7.474 0.645 -8.360 1.00 94.19 126 PHE A N 1
ATOM 1012 C CA . PHE A 1 126 ? -6.304 0.882 -7.522 1.00 94.19 126 PHE A CA 1
ATOM 1013 C C . PHE A 1 126 ? -6.626 1.827 -6.362 1.00 94.19 126 PHE A C 1
ATOM 1015 O O . PHE A 1 126 ? -6.377 1.475 -5.214 1.00 94.19 126 PHE A O 1
ATOM 1022 N N . LYS A 1 127 ? -7.235 2.987 -6.636 1.00 95.06 127 LYS A N 1
ATOM 1023 C CA . LYS A 1 127 ? -7.620 3.948 -5.593 1.00 95.06 127 LYS A CA 1
ATOM 1024 C C . LYS A 1 127 ? -8.519 3.309 -4.543 1.00 95.06 127 LYS A C 1
ATOM 1026 O O . LYS A 1 127 ? -8.297 3.496 -3.354 1.00 95.06 127 LYS A O 1
ATOM 1031 N N . LYS A 1 128 ? -9.488 2.502 -4.981 1.00 95.06 128 LYS A N 1
ATOM 1032 C CA . LYS A 1 128 ? -10.369 1.765 -4.073 1.00 95.06 128 LYS A CA 1
ATOM 1033 C C . LYS A 1 128 ? -9.618 0.698 -3.271 1.00 95.06 128 LYS A C 1
ATOM 1035 O O . LYS A 1 128 ? -9.821 0.591 -2.069 1.00 95.06 128 LYS A O 1
ATOM 1040 N N . ALA A 1 129 ? -8.731 -0.069 -3.909 1.00 95.75 129 ALA A N 1
ATOM 1041 C CA . ALA A 1 129 ? -7.958 -1.114 -3.238 1.00 95.75 129 ALA A CA 1
ATOM 1042 C C . ALA A 1 129 ? -6.984 -0.563 -2.184 1.00 95.75 129 ALA A C 1
ATOM 1044 O O . ALA A 1 129 ? -6.670 -1.258 -1.223 1.00 95.75 129 ALA A O 1
ATOM 1045 N N . PHE A 1 130 ? -6.492 0.662 -2.362 1.00 96.31 130 PHE A N 1
ATOM 1046 C CA . PHE A 1 130 ? -5.517 1.291 -1.468 1.00 96.31 130 PHE A CA 1
ATOM 1047 C C . PHE A 1 130 ? -6.097 2.458 -0.658 1.00 96.31 130 PHE A C 1
ATOM 1049 O O . PHE A 1 130 ? -5.335 3.239 -0.098 1.00 96.31 130 PHE A O 1
ATOM 1056 N N . TYR A 1 131 ? -7.430 2.548 -0.572 1.00 95.25 131 TYR A N 1
ATOM 1057 C CA . TYR A 1 131 ? -8.158 3.546 0.217 1.00 95.25 131 TYR A CA 1
ATOM 1058 C C . TYR A 1 131 ? -7.722 5.000 -0.040 1.00 95.25 131 TYR A C 1
ATOM 1060 O O . TYR A 1 131 ? -7.665 5.821 0.866 1.00 95.25 131 TYR A O 1
ATOM 1068 N N . ASP A 1 132 ? -7.473 5.351 -1.304 1.00 93.56 132 ASP A N 1
ATOM 1069 C CA . ASP A 1 132 ? -7.157 6.730 -1.714 1.00 93.56 132 ASP A CA 1
ATOM 1070 C C . ASP A 1 132 ? -8.405 7.651 -1.722 1.00 93.56 132 ASP A C 1
ATOM 1072 O O . ASP A 1 132 ? -8.336 8.807 -2.146 1.00 93.56 132 ASP A O 1
ATOM 1076 N N . HIS A 1 133 ? -9.571 7.146 -1.311 1.00 92.38 133 HIS A N 1
ATOM 1077 C CA . HIS A 1 133 ? -10.805 7.912 -1.168 1.00 92.38 133 HIS A CA 1
ATOM 1078 C C . HIS A 1 133 ? -11.191 8.014 0.307 1.00 92.38 133 HIS A C 1
ATOM 1080 O O . HIS A 1 133 ? -11.501 7.003 0.929 1.00 92.38 133 HIS A O 1
ATOM 1086 N N . GLU A 1 134 ? -11.268 9.241 0.822 1.00 90.19 134 GLU A N 1
ATOM 1087 C CA . GLU A 1 134 ? -11.638 9.543 2.215 1.00 90.19 134 GLU A CA 1
ATOM 1088 C C . GLU A 1 134 ? -12.938 8.842 2.637 1.00 90.19 134 GLU A C 1
ATOM 1090 O O . GLU A 1 134 ? -12.968 8.134 3.632 1.00 90.19 134 GLU A O 1
ATOM 1095 N N . ARG A 1 135 ? -13.971 8.865 1.783 1.00 92.56 135 ARG A N 1
ATOM 1096 C CA . ARG A 1 135 ? -15.239 8.161 2.055 1.00 92.56 135 ARG A CA 1
ATOM 1097 C C . ARG A 1 135 ? -15.095 6.648 2.254 1.00 92.56 135 ARG A C 1
ATOM 1099 O O . ARG A 1 135 ? -15.894 6.053 2.972 1.00 92.56 135 ARG A O 1
ATOM 1106 N N . ASP A 1 136 ? -14.145 6.007 1.572 1.00 92.62 136 ASP A N 1
ATOM 1107 C CA . ASP A 1 136 ? -13.898 4.572 1.744 1.00 92.62 136 ASP A CA 1
ATOM 1108 C C . ASP A 1 136 ? -13.143 4.300 3.055 1.00 92.62 136 ASP A C 1
ATOM 1110 O O . ASP A 1 136 ? -13.399 3.279 3.694 1.00 92.62 136 ASP A O 1
ATOM 1114 N N . VAL A 1 137 ? -12.264 5.221 3.464 1.00 93.12 137 VAL A N 1
ATOM 1115 C CA . VAL A 1 137 ? -11.571 5.201 4.761 1.00 93.12 137 VAL A CA 1
ATOM 1116 C C . VAL A 1 137 ? -12.575 5.374 5.900 1.00 93.12 137 VAL A C 1
ATOM 1118 O O . VAL A 1 137 ? -12.640 4.517 6.780 1.00 93.12 137 VAL A O 1
ATOM 1121 N N . ASP A 1 138 ? -13.402 6.419 5.849 1.00 93.44 138 ASP A N 1
ATOM 1122 C CA . ASP A 1 138 ? -14.395 6.736 6.881 1.00 93.44 138 ASP A CA 1
ATOM 1123 C C . ASP A 1 138 ? -15.373 5.585 7.091 1.00 93.44 138 ASP A C 1
ATOM 1125 O O . ASP A 1 138 ? -15.604 5.151 8.221 1.00 93.44 138 ASP A O 1
ATOM 1129 N N . ARG A 1 139 ? -15.909 5.037 5.989 1.00 93.62 139 ARG A N 1
ATOM 1130 C CA . ARG A 1 139 ? -16.805 3.879 6.050 1.00 93.62 139 ARG A CA 1
ATOM 1131 C C . ARG A 1 139 ? -16.119 2.696 6.725 1.00 93.62 139 ARG A C 1
ATOM 1133 O O . ARG A 1 139 ? -16.726 2.061 7.579 1.00 93.62 139 ARG A O 1
ATOM 1140 N N . TRP A 1 140 ? -14.869 2.405 6.368 1.00 94.19 140 TRP A N 1
ATOM 1141 C CA . TRP A 1 140 ? -14.152 1.281 6.959 1.00 94.19 140 TRP A CA 1
ATOM 1142 C C . TRP A 1 140 ? -13.901 1.480 8.460 1.00 94.19 140 TRP A C 1
ATOM 1144 O O . TRP A 1 140 ? -14.108 0.543 9.228 1.00 94.19 140 TRP A O 1
ATOM 1154 N N . TYR A 1 141 ? -13.501 2.677 8.900 1.00 93.50 141 TYR A N 1
ATOM 1155 C CA . TYR A 1 141 ? -13.313 2.958 10.328 1.00 93.50 141 TYR A CA 1
ATOM 1156 C C . TYR A 1 141 ? -14.627 2.884 11.107 1.00 93.50 141 TYR A C 1
ATOM 1158 O O . TYR A 1 141 ? -14.636 2.334 12.205 1.00 93.50 141 TYR A O 1
ATOM 1166 N N . TRP A 1 142 ? -15.733 3.356 10.527 1.00 93.19 142 TRP A N 1
ATOM 1167 C CA . TRP A 1 142 ? -17.064 3.215 11.117 1.00 93.19 142 TRP A CA 1
ATOM 1168 C C . TRP A 1 142 ? -17.471 1.738 11.269 1.00 93.19 142 TRP A C 1
ATOM 1170 O O . TRP A 1 142 ? -17.880 1.312 12.344 1.00 93.19 142 TRP A O 1
ATOM 1180 N N . GLU A 1 143 ? -17.271 0.912 10.237 1.00 93.94 143 GLU A N 1
ATOM 1181 C CA . GLU A 1 143 ? -17.567 -0.533 10.281 1.00 93.94 143 GLU A CA 1
ATOM 1182 C C . GLU A 1 143 ? -16.662 -1.321 11.254 1.00 93.94 143 GLU A C 1
ATOM 1184 O O . GLU A 1 143 ? -16.982 -2.452 11.637 1.00 93.94 143 GLU A O 1
ATOM 1189 N N . ASN A 1 144 ? -15.522 -0.747 11.652 1.00 91.56 144 ASN A N 1
ATOM 1190 C CA . ASN A 1 144 ? -14.516 -1.379 12.511 1.00 91.56 144 ASN A CA 1
ATOM 1191 C C . ASN A 1 144 ? -14.324 -0.653 13.853 1.00 91.56 144 ASN A C 1
ATOM 1193 O O . ASN A 1 144 ? -13.321 -0.877 14.536 1.00 91.56 144 ASN A O 1
ATOM 1197 N N . GLU A 1 145 ? -15.287 0.176 14.256 1.00 89.44 145 GLU A N 1
ATOM 1198 C CA . GLU A 1 145 ? -15.238 0.923 15.511 1.00 89.44 145 GLU A CA 1
ATOM 1199 C C . GLU A 1 145 ? -14.979 -0.004 16.715 1.00 89.44 145 GLU A C 1
ATOM 1201 O O . GLU A 1 145 ? -15.538 -1.097 16.833 1.00 89.44 145 GLU A O 1
ATOM 1206 N N . GLY A 1 146 ? -14.052 0.402 17.590 1.00 84.44 146 GLY A N 1
ATOM 1207 C CA . GLY A 1 146 ? -13.651 -0.351 18.785 1.00 84.44 146 GLY A CA 1
ATOM 1208 C C . GLY A 1 146 ? -12.754 -1.573 18.537 1.00 84.44 146 GLY A C 1
ATOM 1209 O O . GLY A 1 146 ? -12.100 -2.035 19.471 1.00 84.44 146 GLY A O 1
ATOM 1210 N N . LYS A 1 147 ? -12.660 -2.072 17.296 1.00 86.88 147 LYS A N 1
ATOM 1211 C CA . LYS A 1 147 ? -11.782 -3.201 16.916 1.00 86.88 147 LYS A CA 1
ATOM 1212 C C . LYS A 1 147 ? -10.402 -2.756 16.457 1.00 86.88 147 LYS A C 1
ATOM 1214 O O . LYS A 1 147 ? -9.458 -3.542 16.472 1.00 86.88 147 LYS A O 1
ATOM 1219 N N . VAL A 1 148 ? -10.291 -1.508 16.018 1.00 87.31 148 VAL A N 1
ATOM 1220 C CA . VAL A 1 148 ? -9.045 -0.899 15.556 1.00 87.31 148 VAL A CA 1
ATOM 1221 C C . VAL A 1 148 ? -8.889 0.485 16.159 1.00 87.31 148 VAL A C 1
ATOM 1223 O O . VAL A 1 148 ? -9.869 1.138 16.520 1.00 87.31 148 VAL A O 1
ATOM 1226 N N . LYS A 1 149 ? -7.638 0.925 16.265 1.00 87.69 149 LYS A N 1
ATOM 1227 C CA . LYS A 1 149 ? -7.291 2.254 16.756 1.00 87.69 149 LYS A CA 1
ATOM 1228 C C . LYS A 1 149 ? -7.954 3.316 15.881 1.00 87.69 149 LYS A C 1
ATOM 1230 O O . LYS A 1 149 ? -7.755 3.312 14.669 1.00 87.69 149 LYS A O 1
ATOM 1235 N N . ALA A 1 150 ? -8.686 4.246 16.485 1.00 86.56 150 ALA A N 1
ATOM 1236 C CA . ALA A 1 150 ? -9.320 5.329 15.743 1.00 86.56 150 ALA A CA 1
ATOM 1237 C C . ALA A 1 150 ? -8.281 6.266 15.093 1.00 86.56 150 ALA A C 1
ATOM 1239 O O . ALA A 1 150 ? -7.104 6.327 15.490 1.00 86.56 150 ALA A O 1
ATOM 1240 N N . VAL A 1 151 ? -8.724 7.021 14.086 1.00 83.75 151 VAL A N 1
ATOM 1241 C CA . VAL A 1 151 ? -7.921 8.084 13.467 1.00 83.75 151 VAL A CA 1
ATOM 1242 C C . VAL A 1 151 ? -7.560 9.117 14.542 1.00 83.75 151 VAL A C 1
ATOM 1244 O O . VAL A 1 151 ? -8.412 9.542 15.316 1.00 83.75 151 VAL A O 1
ATOM 1247 N N . GLY A 1 152 ? -6.278 9.476 14.643 1.00 82.81 152 GLY A N 1
ATOM 1248 C CA . GLY A 1 152 ? -5.771 10.415 15.656 1.00 82.81 152 GLY A CA 1
ATOM 1249 C C . GLY A 1 152 ? -5.605 9.851 17.076 1.00 82.81 152 GLY A C 1
ATOM 1250 O O . GLY A 1 152 ? -4.884 10.443 17.872 1.00 82.81 152 GLY A O 1
ATOM 1251 N N . GLN A 1 153 ? -6.184 8.690 17.394 1.00 85.75 153 GLN A N 1
ATOM 1252 C CA . GLN A 1 153 ? -5.984 8.034 18.690 1.00 85.75 153 GLN A CA 1
ATOM 1253 C C . GLN A 1 153 ? -4.558 7.478 18.804 1.00 85.75 153 GLN A C 1
ATOM 1255 O O . GLN A 1 153 ? -4.023 6.920 17.834 1.00 85.75 153 GLN A O 1
ATOM 1260 N N . MET A 1 154 ? -3.945 7.580 19.989 1.00 84.94 154 MET A N 1
ATOM 1261 C CA . MET A 1 154 ? -2.650 6.951 20.248 1.00 84.94 154 MET A CA 1
ATOM 1262 C C . MET A 1 154 ? -2.790 5.431 20.381 1.00 84.94 154 MET A C 1
ATOM 1264 O O . MET A 1 154 ? -3.742 4.920 20.968 1.00 84.94 154 MET A O 1
ATOM 1268 N N . ALA A 1 155 ? -1.796 4.684 19.892 1.00 84.94 155 ALA A N 1
ATOM 1269 C CA . ALA A 1 155 ? -1.798 3.225 20.023 1.00 84.94 155 ALA A CA 1
ATOM 1270 C C . ALA A 1 155 ? -1.791 2.785 21.496 1.00 84.94 155 ALA A C 1
ATOM 1272 O O . ALA A 1 155 ? -2.475 1.837 21.858 1.00 84.94 155 ALA A O 1
ATOM 1273 N N . SER A 1 156 ? -1.075 3.509 22.362 1.00 85.88 156 SER A N 1
ATOM 1274 C CA . SER A 1 156 ? -1.049 3.250 23.806 1.00 85.88 156 SER A CA 1
ATOM 1275 C C . SER A 1 156 ? -2.408 3.456 24.475 1.00 85.88 156 SER A C 1
ATOM 1277 O O . SER A 1 156 ? -2.728 2.737 25.416 1.00 85.88 156 SER A O 1
ATOM 1279 N N . GLU A 1 157 ? -3.206 4.417 24.013 1.00 87.19 157 GLU A N 1
ATOM 1280 C CA . GLU A 1 157 ? -4.566 4.643 24.509 1.00 87.19 157 GLU A CA 1
ATOM 1281 C C . GLU A 1 157 ? -5.495 3.528 24.051 1.00 87.19 157 GLU A C 1
ATOM 1283 O O . GLU A 1 157 ? -6.199 2.950 24.871 1.00 87.19 157 GLU A O 1
ATOM 1288 N N . PHE A 1 158 ? -5.440 3.175 22.767 1.00 87.75 158 PHE A N 1
ATOM 1289 C CA . PHE A 1 158 ? -6.249 2.095 22.215 1.00 87.75 158 PHE A CA 1
ATOM 1290 C C . PHE A 1 158 ? -5.931 0.743 22.861 1.00 87.75 158 PHE A C 1
ATOM 1292 O O . PHE A 1 158 ? -6.830 0.040 23.299 1.00 87.75 158 PHE A O 1
ATOM 1299 N N . CYS A 1 159 ? -4.654 0.383 22.998 1.00 85.75 159 CYS A N 1
ATOM 1300 C CA . CYS A 1 159 ? -4.274 -0.899 23.592 1.00 85.75 159 CYS A CA 1
ATOM 1301 C C . CYS A 1 159 ? -4.634 -1.005 25.082 1.00 85.75 159 CYS A C 1
ATOM 1303 O O . CYS A 1 159 ? -4.779 -2.114 25.577 1.00 85.75 159 CYS A O 1
ATOM 1305 N N . LYS A 1 160 ? -4.792 0.111 25.808 1.00 86.94 160 LYS A N 1
ATOM 1306 C CA . LYS A 1 160 ? -5.257 0.091 27.207 1.00 86.94 160 LYS A CA 1
ATOM 1307 C C . LYS A 1 160 ? -6.744 -0.224 27.336 1.00 86.94 160 LYS A C 1
ATOM 1309 O O . LYS A 1 160 ? -7.158 -0.685 28.392 1.00 86.94 160 LYS A O 1
ATOM 1314 N N . THR A 1 161 ? -7.539 0.072 26.307 1.00 80.44 161 THR A N 1
ATOM 1315 C CA . THR A 1 161 ? -8.982 -0.206 26.300 1.00 80.44 161 THR A CA 1
ATOM 1316 C C . THR A 1 161 ? -9.310 -1.583 25.736 1.00 80.44 161 THR A C 1
ATOM 1318 O O . THR A 1 161 ? -10.444 -2.037 25.865 1.00 80.44 161 THR A O 1
ATOM 1321 N N . GLN A 1 162 ? -8.333 -2.255 25.123 1.00 77.12 162 GLN A N 1
ATOM 1322 C CA . GLN A 1 162 ? -8.449 -3.657 24.752 1.00 77.12 162 GLN A CA 1
ATOM 1323 C C . GLN A 1 162 ? -8.176 -4.508 25.997 1.00 77.12 162 GLN A C 1
ATOM 1325 O O . GLN A 1 162 ? -7.040 -4.591 26.463 1.00 77.12 162 GLN A O 1
ATOM 1330 N N . ASP A 1 163 ? -9.212 -5.152 26.537 1.00 60.00 163 ASP A N 1
ATOM 1331 C CA . ASP A 1 163 ? -9.014 -6.256 27.474 1.00 60.00 163 ASP A CA 1
ATOM 1332 C C . ASP A 1 163 ? -8.245 -7.350 26.727 1.00 60.00 163 ASP A C 1
ATOM 1334 O O . ASP A 1 163 ? -8.809 -8.063 25.894 1.00 60.00 163 ASP A O 1
ATOM 1338 N N . PHE A 1 164 ? -6.947 -7.488 27.005 1.00 53.12 164 PHE A N 1
ATOM 1339 C CA . PHE A 1 164 ? -6.164 -8.634 26.556 1.00 53.12 164 PHE A CA 1
ATOM 1340 C C . PHE A 1 164 ? -6.647 -9.874 27.316 1.00 53.12 164 PHE A C 1
ATOM 1342 O O . PHE A 1 164 ? -6.013 -10.334 28.264 1.00 53.12 164 PHE A O 1
ATOM 1349 N N . LYS A 1 165 ? -7.795 -10.423 26.913 1.00 43.00 165 LYS A N 1
ATOM 1350 C CA . LYS A 1 165 ? -8.113 -11.817 27.196 1.00 43.00 165 LYS A CA 1
ATOM 1351 C C . LYS A 1 165 ? -7.154 -12.641 26.351 1.00 43.00 165 LYS A C 1
ATOM 1353 O O . LYS A 1 165 ? -7.335 -12.779 25.145 1.00 43.00 165 LYS A O 1
ATOM 1358 N N . GLY A 1 166 ? -6.061 -13.058 26.981 1.00 40.50 166 GLY A N 1
ATOM 1359 C CA . GLY A 1 16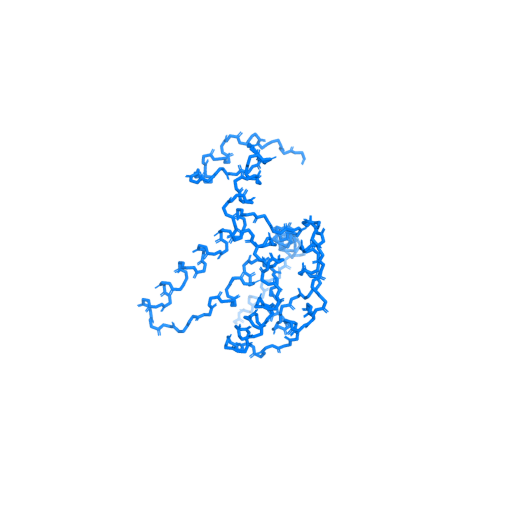6 ? -5.245 -14.140 26.461 1.00 40.50 166 GLY A CA 1
ATOM 1360 C C . GLY A 1 166 ? -6.103 -15.396 26.466 1.00 40.50 166 GLY A C 1
ATOM 1361 O O . GLY A 1 166 ? -6.283 -15.992 27.526 1.00 40.50 166 GLY A O 1
ATOM 1362 N N . ASP A 1 167 ? -6.661 -15.719 25.305 1.00 36.38 167 ASP A N 1
ATOM 1363 C CA . ASP A 1 167 ? -7.156 -17.057 24.988 1.00 36.38 167 ASP A CA 1
ATOM 1364 C C . ASP A 1 167 ? -6.003 -17.886 24.401 1.00 36.38 167 ASP A C 1
ATOM 1366 O O . ASP A 1 167 ? -5.270 -17.354 23.529 1.00 36.38 167 ASP A O 1
#

Secondary structure (DSSP, 8-state):
---------HHHHHHHHHHHHHHHHT--SSPPHHHHHHHHHHHHHHHHHHHHTT----HHHHHHHHTT-EETTTTEE-HHHHHHHHHHTTPPPPTTGGGG-S--TT-HHHHHHHHHHHHHHTHHHHHHHTT-SHHHHHHHHHHTTTTSPPTT--HHHHHHHS-----

Radius of gyration: 19.51 Å; chains: 1; bounding box: 61×42×44 Å

Foldseek 3Di:
DDDPPPPCDPVNVVVVVVVVVVVVVVLDAPDAQVQLVVQQVVLVVVVVVCVVVVHDHQSLVSNCVSNVQQDPVQQFGNLVRVVRNCVVLVHDDDPCSCQRTHHPVNDSVSNVVSVVVVCVVCVVSVCLSSVVDPVSNVVRCVVCPLVDADVPHDPVVSVVPDPPPPD

Organism: NCBI:txid114605

InterPro domains:
  IPR036728 Pheromone/general odorant binding protein superfamily [G3DSA:1.10.238.20] (29-148)

pLDDT: mean 84.43, std 16.42, range [35.66, 97.44]

Sequence (167 aa):
MGSLVRRMDRFTIFLLLLGLSEFASSLKFPRNPDQIEWARNTCHYEKDLAEKNNKPFCFDHCFWLYLGFYEPLYGSISVDKLKAHFKGLGLSIPSNIDVIGGKNGGNCHILSEKIQKFKQKNLVAFKKAFYDHERDVDRWYWENEGKVKAVGQMASEFCKTQDFKGD